Protein AF-A0A496C755-F1 (afdb_monomer_lite)

Radius of gyration: 12.83 Å; chains: 1; bounding box: 31×26×32 Å

Foldseek 3Di:
DDWDADPVRDIDDPPQDLVNLVVVLVVLVVVLVVADPVRDDPVNVVSVVVSVVSVVVND

Secondary structure (DSSP, 8-state):
-EEEE-TTS-EEEES--HHHHHHHHHHHHHHHHTS-GGG--HHHHHHHHHHHHHHHHH-

pLDDT: mean 91.6, std 5.18, range [61.41, 96.44]

Structure (mmCIF, N/CA/C/O backbone):
data_AF-A0A496C755-F1
#
_entry.id   AF-A0A496C755-F1
#
loop_
_atom_site.group_PDB
_atom_site.id
_atom_site.type_symbol
_atom_site.label_atom_id
_atom_site.label_alt_id
_atom_site.label_comp_id
_atom_site.label_asym_id
_atom_site.label_entity_id
_atom_site.label_seq_id
_atom_site.pdbx_PDB_ins_code
_atom_site.Cartn_x
_atom_site.Cartn_y
_atom_site.Cartn_z
_atom_site.occupancy
_atom_site.B_iso_or_equiv
_atom_site.auth_seq_id
_atom_site.auth_comp_id
_atom_site.auth_asym_id
_atom_site.auth_atom_id
_atom_site.pdbx_PDB_model_num
ATOM 1 N N . MET A 1 1 ? -3.775 -3.745 14.803 1.00 81.25 1 MET A N 1
ATOM 2 C CA . MET A 1 1 ? -3.947 -4.334 13.461 1.00 81.25 1 MET A CA 1
ATOM 3 C C . MET A 1 1 ? -4.573 -5.727 13.522 1.00 81.25 1 MET A C 1
ATOM 5 O O . MET A 1 1 ? -4.017 -6.622 14.154 1.00 81.25 1 MET A O 1
ATOM 9 N N . TYR A 1 2 ? -5.700 -5.914 12.838 1.00 88.25 2 TYR A N 1
ATOM 10 C CA . TYR A 1 2 ? -6.339 -7.211 12.578 1.00 88.25 2 TYR A CA 1
ATOM 11 C C . TYR A 1 2 ? -6.514 -7.398 11.064 1.00 88.25 2 TYR A C 1
ATOM 13 O O . TYR A 1 2 ? -6.726 -6.422 10.343 1.00 88.25 2 TYR A O 1
ATOM 21 N N . ILE A 1 3 ? -6.376 -8.633 10.576 1.00 91.62 3 ILE A N 1
ATOM 22 C CA . ILE A 1 3 ? -6.459 -8.959 9.147 1.00 91.62 3 ILE A CA 1
ATOM 23 C C . ILE A 1 3 ? -7.579 -9.971 8.949 1.00 91.62 3 ILE A C 1
ATOM 25 O O . ILE A 1 3 ? -7.546 -11.055 9.531 1.00 91.62 3 ILE A O 1
ATOM 29 N N . GLU A 1 4 ? -8.533 -9.635 8.089 1.00 94.56 4 GLU A N 1
ATOM 30 C CA . GLU A 1 4 ? -9.624 -10.526 7.704 1.00 94.56 4 GLU A CA 1
ATOM 31 C C . GLU A 1 4 ? -9.824 -10.572 6.193 1.00 94.56 4 GLU A C 1
ATOM 33 O O . GLU A 1 4 ? -9.206 -9.832 5.429 1.00 94.56 4 GLU A O 1
ATOM 38 N N . THR A 1 5 ? -10.678 -11.490 5.755 1.00 96.44 5 THR A N 1
ATOM 39 C CA . THR A 1 5 ? -11.108 -11.601 4.365 1.00 96.44 5 THR A CA 1
ATOM 40 C C . THR A 1 5 ? -12.611 -11.384 4.304 1.00 96.44 5 THR A C 1
ATOM 42 O O . THR A 1 5 ? -13.356 -12.042 5.028 1.00 96.44 5 THR A O 1
ATOM 45 N N . ASP A 1 6 ? -13.049 -10.458 3.455 1.00 94.56 6 ASP A N 1
ATOM 46 C CA . ASP A 1 6 ? -14.468 -10.180 3.260 1.00 94.56 6 ASP A CA 1
ATOM 47 C C . ASP A 1 6 ? -15.175 -11.307 2.486 1.00 94.56 6 ASP A C 1
ATOM 49 O O . ASP A 1 6 ? -14.561 -12.248 1.976 1.00 94.56 6 ASP A O 1
ATOM 53 N N . SER A 1 7 ? -16.496 -11.198 2.355 1.00 94.56 7 SER A N 1
ATOM 54 C CA . SER A 1 7 ? -17.316 -12.171 1.621 1.00 94.56 7 SER A CA 1
ATOM 55 C C . SER A 1 7 ? -16.988 -12.280 0.125 1.00 94.56 7 SER A C 1
ATOM 57 O O . SER A 1 7 ? -17.417 -13.237 -0.518 1.00 94.56 7 SER A O 1
ATOM 59 N N . ASN A 1 8 ? -16.222 -11.337 -0.431 1.00 96.31 8 ASN A N 1
ATOM 60 C CA . ASN A 1 8 ? -15.758 -11.332 -1.816 1.00 96.31 8 ASN A CA 1
ATOM 61 C C . ASN A 1 8 ? -14.309 -11.829 -1.958 1.00 96.31 8 ASN A C 1
ATOM 63 O O . ASN A 1 8 ? -13.757 -11.778 -3.058 1.00 96.31 8 ASN A O 1
ATOM 67 N N . GLY A 1 9 ? -13.670 -12.276 -0.873 1.00 93.56 9 GLY A N 1
ATOM 68 C CA . GLY A 1 9 ? -12.275 -12.710 -0.893 1.00 93.56 9 GLY A CA 1
ATOM 69 C C . GLY A 1 9 ? -11.255 -11.569 -0.821 1.00 93.56 9 GLY A C 1
ATOM 70 O O . GLY A 1 9 ? -10.070 -11.806 -1.057 1.00 93.56 9 GLY A O 1
ATOM 71 N N . LYS A 1 10 ? -11.671 -10.331 -0.525 1.00 93.00 10 LYS A N 1
ATOM 72 C CA . LYS A 1 10 ? -10.752 -9.196 -0.368 1.00 93.00 10 LYS A CA 1
ATOM 73 C C . LYS A 1 10 ? -10.151 -9.186 1.027 1.00 93.00 10 LYS A C 1
ATOM 75 O O . LYS A 1 10 ? -10.867 -9.304 2.014 1.00 93.00 10 LYS A O 1
ATOM 80 N N . ILE A 1 11 ? -8.842 -8.968 1.097 1.00 93.19 11 ILE A N 1
ATOM 81 C CA . ILE A 1 11 ? -8.141 -8.767 2.364 1.00 93.19 11 ILE A CA 1
ATOM 82 C C . ILE A 1 11 ? -8.485 -7.373 2.896 1.00 93.19 11 ILE A C 1
ATOM 84 O O . ILE A 1 11 ? -8.300 -6.380 2.189 1.00 93.19 11 ILE A O 1
ATOM 88 N N . ILE A 1 12 ? -8.956 -7.306 4.139 1.00 90.94 12 ILE A N 1
ATOM 89 C CA . ILE A 1 12 ? -9.183 -6.063 4.873 1.00 90.94 12 ILE A CA 1
ATOM 90 C C . ILE A 1 12 ? -8.196 -6.011 6.039 1.00 90.94 12 ILE A C 1
ATOM 92 O O . ILE A 1 12 ? -8.110 -6.945 6.835 1.00 90.94 12 ILE A O 1
ATOM 96 N N . ILE A 1 13 ? -7.459 -4.904 6.134 1.00 88.75 13 ILE A N 1
ATOM 97 C CA . ILE A 1 13 ? -6.599 -4.580 7.274 1.00 88.75 13 ILE A CA 1
ATOM 98 C C . ILE A 1 13 ? -7.333 -3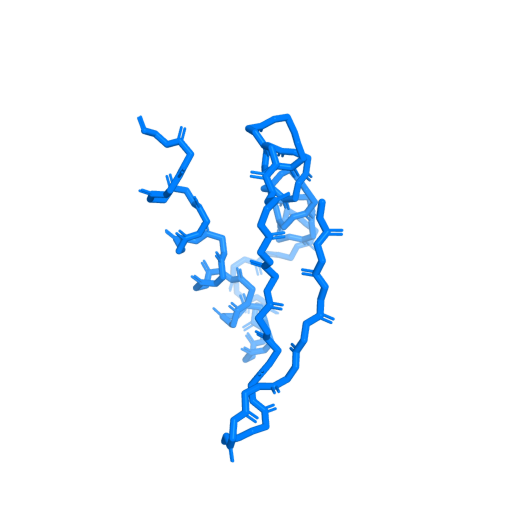.521 8.096 1.00 88.75 13 ILE A C 1
ATOM 100 O O . ILE A 1 13 ? -7.618 -2.438 7.586 1.00 88.75 13 ILE A O 1
ATOM 104 N N . GLN A 1 14 ? -7.669 -3.848 9.341 1.00 88.38 14 GLN A N 1
ATOM 105 C CA . GLN A 1 14 ? -8.410 -2.976 10.258 1.00 88.38 14 GLN A CA 1
ATOM 106 C C . GLN A 1 14 ? -7.586 -2.657 11.506 1.00 88.38 14 GLN A C 1
ATOM 108 O O . GLN A 1 14 ? -6.558 -3.292 11.771 1.00 88.38 14 GLN A O 1
ATOM 113 N N . ASP A 1 15 ? -8.052 -1.666 12.271 1.00 90.06 15 ASP A N 1
ATOM 114 C CA . ASP A 1 15 ? -7.418 -1.189 13.504 1.00 90.06 15 ASP A CA 1
ATOM 115 C C . ASP A 1 15 ? -5.923 -0.910 13.318 1.00 90.06 15 ASP A C 1
ATOM 117 O O . ASP A 1 15 ? -5.082 -1.327 14.122 1.00 90.06 15 ASP A O 1
ATOM 121 N N . ILE A 1 16 ? -5.591 -0.272 12.193 1.00 89.94 16 ILE A N 1
ATOM 122 C CA . ILE A 1 16 ? -4.249 0.221 11.915 1.00 89.94 16 ILE A CA 1
ATOM 123 C C . ILE A 1 16 ? -4.084 1.569 12.616 1.00 89.94 16 ILE A C 1
ATOM 125 O O . ILE A 1 16 ? -4.876 2.493 12.424 1.00 89.94 16 ILE A O 1
ATOM 129 N N . SER A 1 17 ? -3.078 1.670 13.477 1.00 91.94 17 SER A N 1
ATOM 130 C CA . SER A 1 17 ? -2.694 2.939 14.090 1.00 91.94 17 SER A CA 1
ATOM 131 C C . SER A 1 17 ? -2.069 3.874 13.055 1.00 91.94 17 SER A C 1
ATOM 133 O O . SER A 1 17 ? -1.593 3.443 12.004 1.00 91.94 17 SER A O 1
ATOM 135 N N . GLN A 1 18 ? -2.026 5.172 13.362 1.00 90.69 18 GLN A N 1
ATOM 136 C CA . GLN A 1 18 ? -1.396 6.153 12.477 1.00 90.69 18 GLN A CA 1
ATOM 137 C C . GLN A 1 18 ? 0.087 5.834 12.224 1.00 90.69 18 GLN A C 1
ATOM 139 O O . GLN A 1 18 ? 0.558 5.969 11.100 1.00 90.69 18 GLN A O 1
ATOM 144 N N . GLU A 1 19 ? 0.809 5.358 13.241 1.00 93.00 19 GLU A N 1
ATOM 145 C CA . GLU A 1 19 ? 2.214 4.957 13.116 1.00 93.00 19 GLU A CA 1
ATOM 146 C C . GLU A 1 19 ? 2.381 3.734 12.199 1.00 93.00 19 GLU A C 1
ATOM 148 O O . GLU A 1 19 ? 3.200 3.760 11.282 1.00 93.00 19 GLU A O 1
ATOM 153 N N . GLU A 1 20 ? 1.556 2.694 12.368 1.00 93.00 20 GLU A N 1
ATOM 154 C CA . GLU A 1 20 ? 1.559 1.523 11.476 1.00 93.00 20 GLU A CA 1
ATOM 155 C C . GLU A 1 20 ? 1.200 1.902 10.030 1.00 93.00 20 GLU A C 1
ATOM 157 O O . GLU A 1 20 ? 1.782 1.366 9.085 1.00 93.00 20 GLU A O 1
ATOM 162 N N . ALA A 1 21 ? 0.273 2.845 9.841 1.00 92.50 21 ALA A N 1
ATOM 163 C CA . ALA A 1 21 ? -0.115 3.327 8.521 1.00 92.50 21 ALA A CA 1
ATOM 164 C C . ALA A 1 21 ? 1.030 4.090 7.832 1.00 92.50 21 ALA A C 1
ATOM 166 O O . ALA A 1 21 ? 1.277 3.866 6.648 1.00 92.50 21 ALA A O 1
ATOM 167 N N . ILE A 1 22 ? 1.774 4.922 8.571 1.00 93.44 22 ILE A N 1
ATOM 168 C CA . ILE A 1 22 ? 2.979 5.605 8.066 1.00 93.44 22 ILE A CA 1
ATOM 169 C C . ILE A 1 22 ? 4.047 4.583 7.654 1.00 93.44 22 ILE A C 1
ATOM 171 O O . ILE A 1 22 ? 4.604 4.685 6.564 1.00 93.44 22 ILE A O 1
ATOM 175 N N . ILE A 1 23 ? 4.290 3.556 8.476 1.00 93.94 23 ILE A N 1
ATOM 176 C CA . ILE A 1 23 ? 5.253 2.490 8.152 1.00 93.94 23 ILE A CA 1
ATOM 177 C C . ILE A 1 23 ? 4.842 1.750 6.872 1.00 93.94 23 ILE A C 1
ATOM 179 O O . ILE A 1 23 ? 5.688 1.449 6.025 1.00 93.94 23 ILE A O 1
ATOM 183 N N . LEU A 1 24 ? 3.549 1.457 6.708 1.00 93.06 24 LEU A N 1
ATOM 184 C CA . LEU A 1 24 ? 3.037 0.816 5.499 1.00 93.06 24 LEU A CA 1
ATOM 185 C C . LEU A 1 24 ? 3.213 1.718 4.267 1.00 93.06 24 LEU A C 1
ATOM 187 O O . LEU A 1 24 ? 3.603 1.224 3.208 1.00 93.06 24 LEU A O 1
ATOM 191 N N . ASP A 1 25 ? 2.987 3.025 4.402 1.00 94.44 25 ASP A N 1
ATOM 192 C CA . ASP A 1 25 ? 3.197 3.992 3.323 1.00 94.44 25 ASP A CA 1
ATOM 193 C C . ASP A 1 25 ? 4.664 4.052 2.874 1.00 94.44 25 ASP A C 1
ATOM 195 O O . ASP A 1 25 ? 4.952 3.941 1.676 1.00 94.44 25 ASP A O 1
ATOM 199 N N . ASP A 1 26 ? 5.591 4.112 3.832 1.00 95.44 26 ASP A N 1
ATOM 200 C CA . ASP A 1 26 ? 7.036 4.094 3.587 1.00 95.44 26 ASP A CA 1
ATOM 201 C C . ASP A 1 26 ? 7.485 2.802 2.890 1.00 95.44 26 ASP A C 1
ATOM 203 O O . ASP A 1 26 ? 8.334 2.825 1.989 1.00 95.44 26 ASP A O 1
ATOM 207 N N . CYS A 1 27 ? 6.889 1.663 3.254 1.00 95.12 27 CYS A N 1
ATOM 208 C CA . CYS A 1 27 ? 7.155 0.380 2.607 1.00 95.12 27 CYS A CA 1
ATOM 209 C C . CYS A 1 27 ? 6.737 0.395 1.126 1.00 95.12 27 CYS A C 1
ATOM 211 O O . CYS A 1 27 ? 7.510 -0.022 0.256 1.00 95.12 27 CYS A O 1
ATOM 213 N N . LEU A 1 28 ? 5.540 0.912 0.818 1.00 95.19 28 LEU A N 1
ATOM 214 C CA . LEU A 1 28 ? 5.050 1.031 -0.562 1.00 95.19 28 LEU A CA 1
ATOM 215 C C . LEU A 1 28 ? 5.886 2.037 -1.366 1.00 95.19 28 LEU A C 1
ATOM 217 O O . LEU A 1 28 ? 6.220 1.779 -2.526 1.00 95.19 28 LEU A O 1
ATOM 221 N N . TYR A 1 29 ? 6.264 3.160 -0.750 1.00 93.88 29 TYR A N 1
ATOM 222 C CA . TYR A 1 29 ? 7.145 4.155 -1.357 1.00 93.88 29 TYR A CA 1
ATOM 223 C C . TYR A 1 29 ? 8.512 3.557 -1.707 1.00 93.88 29 TYR A C 1
ATOM 225 O O . TYR A 1 29 ? 8.963 3.670 -2.849 1.00 93.88 29 TYR A O 1
ATOM 233 N N . THR A 1 30 ? 9.138 2.858 -0.758 1.00 95.44 30 THR A N 1
ATOM 234 C CA . THR A 1 30 ? 10.454 2.229 -0.937 1.00 95.44 30 THR A CA 1
ATOM 235 C C . THR A 1 30 ? 10.423 1.188 -2.050 1.00 95.44 30 THR A C 1
ATOM 237 O O . THR A 1 30 ? 11.303 1.185 -2.912 1.00 95.44 30 THR A O 1
ATOM 240 N N . TYR A 1 31 ? 9.385 0.346 -2.100 1.00 94.75 31 TYR A N 1
ATOM 241 C CA . TYR A 1 31 ? 9.204 -0.612 -3.192 1.00 94.75 31 TYR A CA 1
ATOM 242 C C . TYR A 1 31 ? 9.169 0.096 -4.559 1.00 94.75 31 TYR A C 1
ATOM 244 O O . TYR A 1 31 ? 9.931 -0.258 -5.464 1.00 94.75 31 TYR A O 1
ATOM 252 N N . LEU A 1 32 ? 8.344 1.142 -4.702 1.00 93.56 32 LEU A N 1
ATOM 253 C CA . LEU A 1 32 ? 8.185 1.888 -5.956 1.00 93.56 32 LEU A CA 1
ATOM 254 C C . LEU A 1 32 ? 9.433 2.687 -6.353 1.00 93.56 32 LEU A C 1
ATOM 256 O O . LEU A 1 32 ? 9.668 2.889 -7.547 1.00 93.56 32 LEU A O 1
ATOM 260 N N . ALA A 1 33 ? 10.233 3.134 -5.383 1.00 92.62 33 ALA A N 1
ATOM 261 C CA . ALA A 1 33 ? 11.474 3.866 -5.627 1.00 92.62 33 ALA A CA 1
ATOM 262 C C . ALA A 1 33 ? 12.522 3.011 -6.361 1.00 92.62 33 ALA A C 1
ATOM 264 O O . ALA A 1 33 ? 13.327 3.540 -7.124 1.00 92.62 33 ALA A O 1
ATOM 265 N N . THR A 1 34 ? 12.472 1.684 -6.207 1.00 91.50 34 THR A N 1
ATOM 266 C CA . THR A 1 34 ? 13.366 0.756 -6.923 1.00 91.50 34 THR A CA 1
ATOM 267 C C . THR A 1 34 ? 12.963 0.500 -8.382 1.00 91.50 34 THR A C 1
ATOM 269 O O . THR A 1 34 ? 13.650 -0.242 -9.085 1.00 91.50 34 THR A O 1
ATOM 272 N N . LYS A 1 35 ? 11.849 1.087 -8.852 1.00 90.06 35 LYS A N 1
ATOM 273 C CA . LYS A 1 35 ? 11.234 0.806 -10.159 1.00 90.06 35 LYS A CA 1
ATOM 274 C C . LYS A 1 35 ? 11.071 2.087 -10.997 1.00 90.06 35 LYS A C 1
ATOM 276 O O . LYS A 1 35 ? 10.116 2.848 -10.766 1.00 90.06 35 LYS A O 1
ATOM 281 N N . PRO A 1 36 ? 11.955 2.320 -11.992 1.00 87.12 36 PRO A N 1
ATOM 282 C CA . PRO A 1 36 ? 11.809 3.409 -12.959 1.00 87.12 36 PRO A CA 1
ATOM 283 C C . PRO A 1 36 ? 10.426 3.403 -13.619 1.00 87.12 36 PRO A C 1
ATOM 285 O O . PRO A 1 36 ? 9.858 2.338 -13.856 1.00 87.12 36 PRO A O 1
ATOM 288 N N . ILE A 1 37 ? 9.864 4.585 -13.896 1.00 84.00 37 ILE A N 1
ATOM 289 C CA . ILE A 1 37 ? 8.472 4.744 -14.365 1.00 84.00 37 ILE A CA 1
ATOM 290 C C . ILE A 1 37 ? 8.210 3.959 -15.657 1.00 84.00 37 ILE A C 1
ATOM 292 O O . ILE A 1 37 ? 7.159 3.337 -15.801 1.00 84.00 37 ILE A O 1
ATOM 296 N N . ASP A 1 38 ? 9.176 3.962 -16.569 1.00 88.81 38 ASP A N 1
ATOM 297 C CA . ASP A 1 38 ? 9.165 3.259 -17.852 1.00 88.81 38 ASP A CA 1
ATOM 298 C C . ASP A 1 38 ? 9.240 1.728 -17.716 1.00 88.81 38 ASP A C 1
ATOM 300 O O . ASP A 1 38 ? 8.902 1.009 -18.653 1.00 88.81 38 ASP A O 1
ATOM 304 N N . GLN A 1 39 ? 9.616 1.225 -16.539 1.00 90.00 39 GLN A N 1
ATOM 305 C CA . GLN A 1 39 ? 9.751 -0.203 -16.237 1.00 90.00 39 GLN A CA 1
ATOM 306 C C . GLN A 1 39 ? 8.639 -0.729 -15.321 1.00 90.00 39 GLN A C 1
ATOM 308 O O . GLN A 1 39 ? 8.685 -1.881 -14.885 1.00 90.00 39 GLN A O 1
ATOM 313 N N . ARG A 1 40 ? 7.630 0.097 -15.014 1.00 90.88 40 ARG A N 1
ATOM 314 C CA . ARG A 1 40 ? 6.530 -0.287 -14.124 1.00 90.88 40 ARG A CA 1
ATOM 315 C C . ARG A 1 40 ? 5.562 -1.248 -14.806 1.00 90.88 40 ARG A C 1
ATOM 317 O O . ARG A 1 40 ? 4.886 -0.919 -15.783 1.00 90.88 40 ARG A O 1
ATOM 324 N N . SER A 1 41 ? 5.465 -2.430 -14.222 1.00 94.69 41 SER A N 1
ATOM 325 C CA . SER A 1 41 ? 4.531 -3.493 -14.564 1.00 94.69 41 SER A CA 1
ATOM 326 C C . SER A 1 41 ? 3.102 -3.189 -14.090 1.00 94.69 41 SER A C 1
ATOM 328 O O . SER A 1 41 ? 2.826 -2.190 -13.420 1.00 94.69 41 SER A O 1
ATOM 330 N N . SER A 1 42 ? 2.166 -4.085 -14.410 1.00 94.31 42 SER A N 1
ATOM 331 C CA . SER A 1 42 ? 0.808 -4.052 -13.857 1.00 94.31 42 SER A CA 1
ATOM 332 C C . SER A 1 42 ? 0.789 -4.157 -12.328 1.00 94.31 42 SER A C 1
ATOM 334 O O . SER A 1 42 ? -0.035 -3.501 -11.697 1.00 94.31 42 SER A O 1
ATOM 336 N N . VAL A 1 43 ? 1.715 -4.914 -11.729 1.00 92.94 43 VAL A N 1
ATOM 337 C CA . VAL A 1 43 ? 1.848 -5.036 -10.267 1.00 92.94 43 VAL A CA 1
ATOM 338 C C . VAL A 1 43 ? 2.220 -3.693 -9.648 1.00 92.94 43 VAL A C 1
ATOM 340 O O . VAL A 1 43 ? 1.621 -3.279 -8.662 1.00 92.94 43 VAL A O 1
ATOM 343 N N . ASP A 1 44 ? 3.137 -2.954 -10.270 1.00 95.00 44 ASP A N 1
ATOM 344 C CA . ASP A 1 44 ? 3.566 -1.652 -9.753 1.00 95.00 44 ASP A CA 1
ATOM 345 C C . ASP A 1 44 ? 2.427 -0.624 -9.794 1.00 95.00 44 ASP A C 1
ATOM 347 O O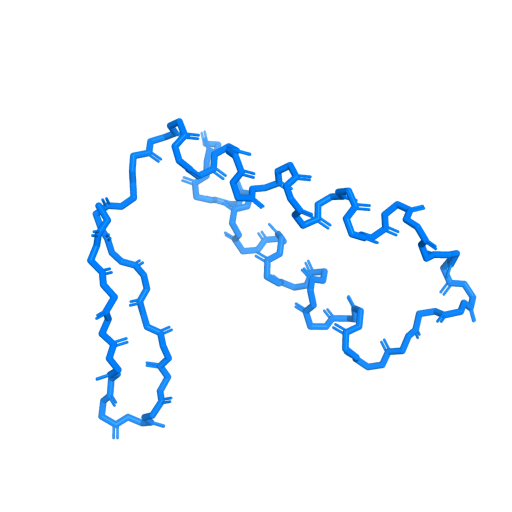 . ASP A 1 44 ? 2.316 0.217 -8.905 1.00 95.00 44 ASP A O 1
ATOM 351 N N . ARG A 1 45 ? 1.525 -0.724 -10.781 1.00 93.88 45 ARG A N 1
ATOM 352 C CA . ARG A 1 45 ? 0.306 0.103 -10.832 1.00 93.88 45 ARG A CA 1
ATOM 353 C C . ARG A 1 45 ? -0.650 -0.214 -9.682 1.00 93.88 45 ARG A C 1
ATOM 355 O O . ARG A 1 45 ? -1.196 0.714 -9.097 1.00 93.88 45 ARG A O 1
ATOM 362 N N . ILE A 1 46 ? -0.804 -1.491 -9.325 1.00 94.88 46 ILE A N 1
ATOM 363 C CA . ILE A 1 46 ? -1.603 -1.901 -8.160 1.00 94.88 46 ILE A CA 1
ATOM 364 C C . ILE A 1 46 ? -1.003 -1.303 -6.882 1.00 94.88 46 ILE A C 1
ATOM 366 O O . ILE A 1 46 ? -1.724 -0.693 -6.099 1.00 94.88 46 ILE A O 1
ATOM 370 N N . VAL A 1 47 ? 0.319 -1.396 -6.704 1.00 95.19 47 VAL A N 1
ATOM 371 C CA . VAL A 1 47 ? 1.016 -0.822 -5.541 1.00 95.19 47 VAL A CA 1
ATOM 372 C C . VAL A 1 47 ? 0.866 0.704 -5.484 1.00 95.19 47 VAL A C 1
ATOM 374 O O . VAL A 1 47 ? 0.639 1.260 -4.411 1.00 95.19 47 VAL A O 1
ATOM 377 N N . MET A 1 48 ? 0.927 1.394 -6.629 1.00 94.38 48 MET A N 1
ATOM 378 C CA . MET A 1 48 ? 0.655 2.836 -6.697 1.00 94.38 48 MET A CA 1
ATOM 379 C C . MET A 1 48 ? -0.767 3.185 -6.246 1.00 94.38 48 MET A C 1
ATOM 381 O O . MET A 1 48 ? -0.952 4.161 -5.519 1.00 94.38 48 MET A O 1
ATOM 385 N N . ASP A 1 49 ? -1.768 2.410 -6.664 1.00 95.12 49 ASP A N 1
ATOM 386 C CA . ASP A 1 49 ? -3.153 2.642 -6.255 1.00 95.12 49 ASP A CA 1
ATOM 387 C C . ASP A 1 49 ? -3.371 2.319 -4.772 1.00 95.12 49 ASP A C 1
ATOM 389 O O . ASP A 1 49 ? -4.089 3.058 -4.098 1.00 95.12 49 ASP A O 1
ATOM 393 N N . MET A 1 50 ? -2.703 1.292 -4.236 1.00 94.00 50 MET A N 1
ATOM 394 C CA . MET A 1 50 ? -2.688 1.005 -2.797 1.00 94.00 50 MET A CA 1
ATOM 395 C C . MET A 1 50 ? -2.101 2.175 -2.001 1.00 94.00 50 MET A C 1
ATOM 397 O O . MET A 1 50 ? -2.738 2.644 -1.061 1.00 94.00 50 MET A O 1
ATOM 401 N N . LYS A 1 51 ? -0.940 2.702 -2.415 1.00 94.31 51 LYS A N 1
ATOM 402 C CA . LY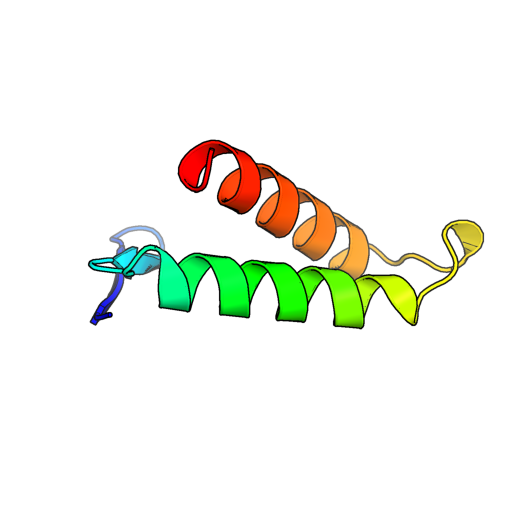S A 1 51 ? -0.307 3.864 -1.773 1.00 94.31 51 LYS A CA 1
ATOM 403 C C . LYS A 1 51 ? -1.231 5.083 -1.775 1.00 94.31 51 LYS A C 1
ATOM 405 O O . LYS A 1 51 ? -1.476 5.666 -0.728 1.00 94.31 51 LYS A O 1
ATOM 410 N N . ARG A 1 52 ? -1.837 5.413 -2.920 1.00 94.31 52 ARG A N 1
ATOM 411 C CA . ARG A 1 52 ? -2.800 6.527 -3.023 1.00 94.31 52 ARG A CA 1
ATOM 412 C C . ARG A 1 52 ? -4.015 6.360 -2.117 1.00 94.31 52 ARG A C 1
ATOM 414 O O . ARG A 1 52 ? -4.566 7.351 -1.647 1.00 94.31 52 ARG A O 1
ATOM 421 N N . GLN A 1 53 ? -4.506 5.134 -1.947 1.00 91.88 53 GLN A N 1
ATOM 422 C CA . GLN A 1 53 ? -5.615 4.872 -1.030 1.00 91.88 53 GLN A CA 1
ATOM 423 C C . GLN A 1 53 ? -5.174 5.041 0.421 1.00 91.88 53 GLN A C 1
ATOM 425 O O . GLN A 1 53 ? -5.909 5.636 1.200 1.00 91.88 53 GLN A O 1
ATOM 430 N N . LEU A 1 54 ? -3.976 4.578 0.766 1.00 92.12 54 LEU 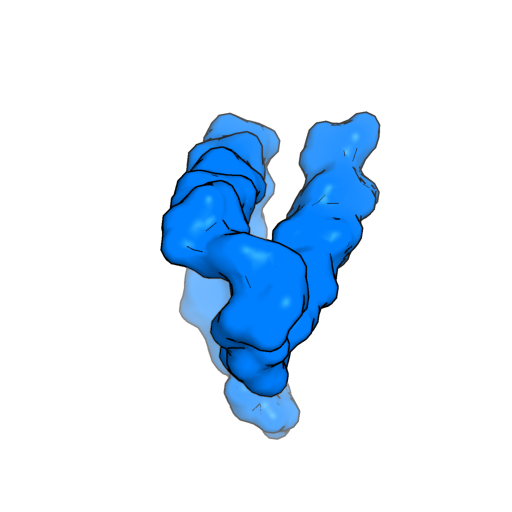A N 1
ATOM 431 C CA . LEU A 1 54 ? -3.421 4.716 2.104 1.00 92.12 54 LEU A CA 1
ATOM 432 C C . LEU A 1 54 ? -3.175 6.190 2.475 1.00 92.12 54 LEU A C 1
ATOM 434 O O . LEU A 1 54 ? -3.648 6.631 3.517 1.00 92.12 54 LEU A O 1
ATOM 438 N N . GLU A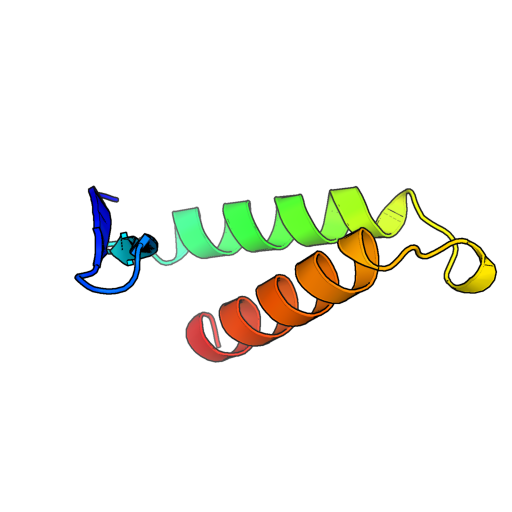 1 55 ? -2.564 6.983 1.589 1.00 91.31 55 GLU A N 1
ATOM 439 C CA . GLU A 1 55 ? -2.301 8.420 1.797 1.00 91.31 55 GLU A CA 1
ATOM 440 C C . GLU A 1 55 ? -3.572 9.220 2.128 1.00 91.31 55 GLU A C 1
ATOM 442 O O . GLU A 1 55 ? -3.548 10.090 2.997 1.00 91.31 55 GLU A O 1
ATOM 447 N N . LYS A 1 56 ? -4.705 8.890 1.491 1.00 89.38 56 LYS A N 1
ATOM 448 C CA . LYS A 1 56 ? -6.009 9.529 1.759 1.00 89.38 56 LYS A CA 1
ATOM 449 C C . LYS A 1 56 ? -6.546 9.287 3.169 1.00 89.38 56 LYS A C 1
ATOM 451 O O . LYS A 1 56 ? -7.474 9.979 3.566 1.00 89.38 56 LYS A O 1
ATOM 456 N N . ASN A 1 57 ? -6.036 8.274 3.864 1.00 82.19 57 ASN A N 1
ATOM 457 C CA . ASN A 1 57 ? -6.489 7.877 5.195 1.00 82.19 57 ASN A CA 1
ATOM 458 C C . ASN A 1 57 ? -5.457 8.203 6.293 1.00 82.19 57 ASN A C 1
ATOM 460 O O . ASN A 1 57 ? -5.730 7.941 7.460 1.00 82.19 57 ASN A O 1
ATOM 464 N N . ILE A 1 58 ? -4.284 8.743 5.932 1.00 83.44 58 ILE A N 1
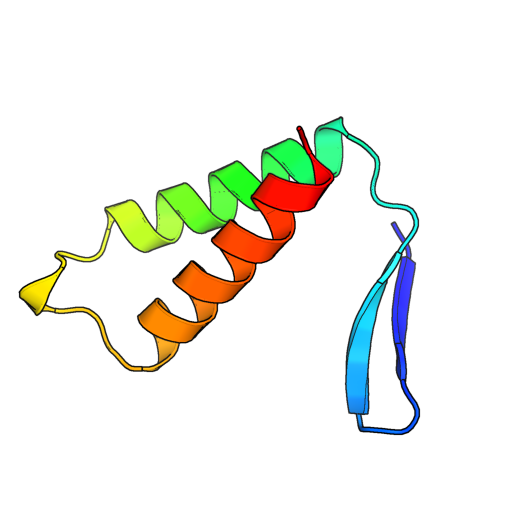ATOM 465 C CA . ILE A 1 58 ? -3.232 9.168 6.878 1.00 83.44 58 ILE A CA 1
ATOM 466 C C . ILE A 1 58 ? -3.219 10.697 7.070 1.00 83.44 58 ILE A C 1
ATOM 468 O O . ILE A 1 58 ? -2.778 11.167 8.121 1.00 83.44 58 ILE A O 1
ATOM 472 N N . GLN A 1 59 ? -3.679 11.459 6.069 1.00 61.41 59 GLN A N 1
ATOM 473 C CA . GLN A 1 59 ? -3.840 12.922 6.123 1.00 61.41 59 GLN A CA 1
ATOM 474 C C . GLN A 1 59 ? -5.109 13.337 6.867 1.00 61.41 59 GLN A C 1
ATOM 476 O O . GLN A 1 59 ? -5.032 14.360 7.585 1.00 61.41 59 GLN A O 1
#

Sequence (59 aa):
MYIETDSNGKIIIQDISQEEAIILDDCLYTYLATKPIDQRSSVDRIVMDMKRQLEKNIQ